Protein AF-A0AAU8ADK2-F1 (afdb_monomer)

Organism: NCBI:txid3029062

pLDDT: mean 74.6, std 17.4, range [43.88, 92.56]

Secondary structure (DSSP, 8-state):
----SSHHHHHHHHHHHHHSPPPHHHHHHHHHHTT-HHHHHHHHTTB-TTSSB-

Structure (mmCIF, N/CA/C/O backbone):
data_AF-A0AAU8ADK2-F1
#
_entry.id   AF-A0AAU8ADK2-F1
#
loop_
_atom_site.group_PDB
_atom_site.id
_atom_site.type_symbol
_atom_site.label_atom_id
_atom_site.label_alt_id
_atom_site.label_comp_id
_atom_site.label_asym_id
_atom_site.label_entity_id
_atom_site.label_seq_id
_atom_site.pdbx_PDB_ins_code
_atom_site.Cartn_x
_atom_site.Cartn_y
_atom_site.Cartn_z
_atom_site.occupancy
_atom_site.B_iso_or_equiv
_atom_site.auth_seq_id
_atom_site.auth_comp_id
_atom_site.auth_asym_id
_atom_site.auth_atom_id
_atom_site.pdbx_PDB_model_num
ATOM 1 N N . MET A 1 1 ? 24.852 14.893 -37.056 1.00 43.88 1 MET A N 1
ATOM 2 C CA . MET A 1 1 ? 24.868 15.596 -35.753 1.00 43.88 1 MET A CA 1
ATOM 3 C C . MET A 1 1 ? 23.449 15.654 -35.162 1.00 43.88 1 MET A C 1
ATOM 5 O O . MET A 1 1 ? 22.883 16.727 -35.060 1.00 43.88 1 MET A O 1
ATOM 9 N N . MET A 1 2 ? 22.834 14.515 -34.811 1.00 44.12 2 MET A N 1
ATOM 10 C CA . MET A 1 2 ? 21.439 14.448 -34.315 1.00 44.12 2 MET A CA 1
ATOM 11 C C . MET A 1 2 ? 21.280 13.249 -33.360 1.00 44.12 2 MET A C 1
ATOM 13 O O . MET A 1 2 ? 20.763 12.211 -33.755 1.00 44.12 2 MET A O 1
ATOM 17 N N . ARG A 1 3 ? 21.820 13.319 -32.134 1.00 55.88 3 ARG A N 1
ATOM 18 C CA . ARG A 1 3 ? 21.766 12.190 -31.171 1.00 55.88 3 ARG A CA 1
ATOM 19 C C . ARG A 1 3 ? 21.519 12.571 -29.700 1.00 55.88 3 ARG A C 1
ATOM 21 O O . ARG A 1 3 ? 21.603 11.704 -28.843 1.00 55.88 3 ARG A O 1
ATOM 28 N N . LEU A 1 4 ? 21.184 13.828 -29.390 1.00 51.69 4 LEU A N 1
ATOM 29 C CA . LEU A 1 4 ? 21.107 14.319 -27.998 1.00 51.69 4 LEU A CA 1
ATOM 30 C C . LEU A 1 4 ? 19.688 14.615 -27.472 1.00 51.69 4 LEU A C 1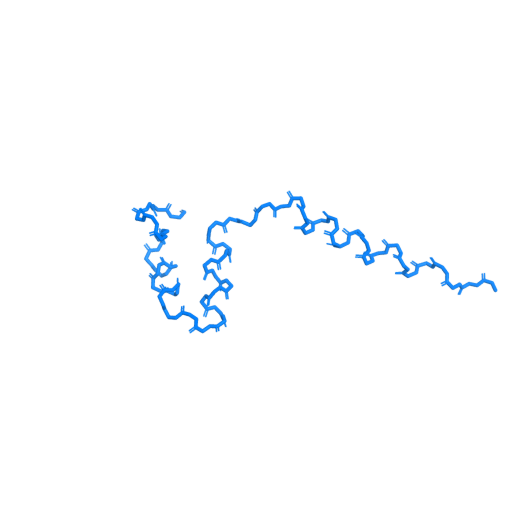
ATOM 32 O O . LEU A 1 4 ? 19.551 15.101 -26.358 1.00 51.69 4 LEU A O 1
ATOM 36 N N . ALA A 1 5 ? 18.623 14.310 -28.220 1.00 51.72 5 ALA A N 1
ATOM 37 C CA . ALA A 1 5 ? 17.260 14.673 -27.804 1.00 51.72 5 ALA A CA 1
ATOM 38 C C . ALA A 1 5 ? 16.572 13.659 -26.863 1.00 51.72 5 ALA A C 1
ATOM 40 O O . ALA A 1 5 ? 15.565 13.992 -26.248 1.00 51.72 5 ALA A O 1
ATOM 41 N N . ILE A 1 6 ? 17.087 12.430 -26.727 1.00 56.38 6 ILE A N 1
ATOM 42 C CA . ILE A 1 6 ? 16.369 11.354 -26.008 1.00 56.38 6 ILE A CA 1
ATOM 43 C C . ILE A 1 6 ? 16.784 11.258 -24.525 1.00 56.38 6 ILE A C 1
ATOM 45 O O . ILE A 1 6 ? 16.030 10.752 -23.699 1.00 56.38 6 ILE A O 1
ATOM 49 N N . LEU A 1 7 ? 17.941 11.811 -24.144 1.00 52.88 7 L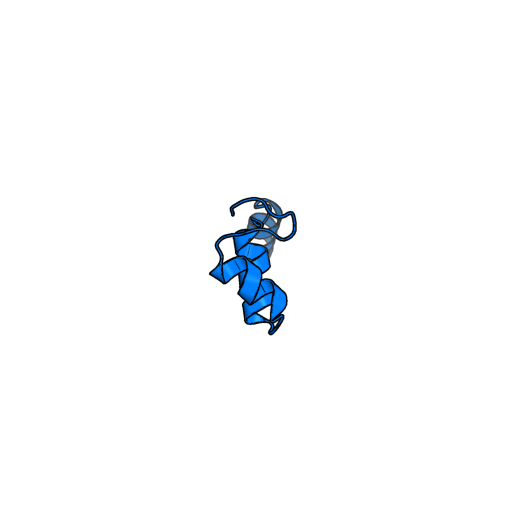EU A N 1
ATOM 50 C CA . LEU A 1 7 ? 18.431 11.765 -22.757 1.00 52.88 7 LEU A CA 1
ATOM 51 C C . LEU A 1 7 ? 17.688 12.724 -21.804 1.00 52.88 7 LEU A C 1
ATOM 53 O O . LEU A 1 7 ? 17.702 12.507 -20.596 1.00 52.88 7 LEU A O 1
ATOM 57 N N . GLY A 1 8 ? 17.004 13.751 -22.324 1.00 52.75 8 GLY A N 1
ATOM 58 C CA . GLY A 1 8 ? 16.292 14.742 -21.503 1.00 52.75 8 GLY A CA 1
ATOM 59 C C . GLY A 1 8 ? 14.960 14.255 -20.918 1.00 52.75 8 GLY A C 1
ATOM 60 O O . GLY A 1 8 ? 14.571 14.689 -19.839 1.00 52.75 8 GLY A O 1
ATOM 61 N N . ALA A 1 9 ? 14.268 13.326 -21.587 1.00 51.88 9 ALA A N 1
ATOM 62 C CA . ALA A 1 9 ? 12.936 12.875 -21.169 1.00 51.88 9 ALA A CA 1
ATOM 63 C C . ALA A 1 9 ? 12.974 11.863 -20.009 1.00 51.88 9 ALA A C 1
ATOM 65 O O . ALA A 1 9 ? 12.115 11.890 -19.130 1.00 51.88 9 ALA A O 1
ATOM 66 N N . ALA A 1 10 ? 13.994 11.001 -19.968 1.00 50.88 10 ALA A N 1
ATOM 67 C CA . ALA A 1 10 ? 14.137 9.995 -18.914 1.00 50.88 10 ALA A CA 1
ATOM 68 C C . ALA A 1 10 ? 14.435 10.621 -17.538 1.00 50.88 10 ALA A C 1
ATOM 70 O O . ALA A 1 10 ? 13.947 10.143 -16.516 1.00 50.88 10 ALA A O 1
ATOM 71 N N . LEU A 1 11 ? 15.184 11.729 -17.509 1.00 50.22 11 LEU A N 1
ATOM 72 C CA . LEU A 1 11 ? 15.492 12.456 -16.273 1.00 50.22 11 LEU A CA 1
ATOM 73 C C . LEU A 1 11 ? 14.281 13.233 -15.734 1.00 50.22 11 LEU A C 1
ATOM 75 O O . LEU A 1 11 ? 14.092 13.304 -14.521 1.00 50.22 11 LEU A O 1
ATOM 79 N N . LEU A 1 12 ? 13.420 13.751 -16.617 1.00 51.53 12 LEU A N 1
ATOM 80 C CA . LEU A 1 12 ? 12.171 14.414 -16.223 1.00 51.53 12 LEU A CA 1
ATOM 81 C C . LEU A 1 12 ? 11.156 13.426 -15.622 1.00 51.53 12 LEU A C 1
ATOM 83 O O . LEU A 1 12 ? 10.462 13.772 -14.668 1.00 51.53 12 LEU A O 1
ATOM 87 N N . ALA A 1 13 ? 11.110 12.186 -16.120 1.00 53.88 13 ALA A N 1
ATOM 88 C CA . ALA A 1 13 ? 10.247 11.137 -15.575 1.00 53.88 13 ALA A CA 1
ATOM 89 C C . ALA A 1 13 ? 10.673 10.686 -14.163 1.00 53.88 13 ALA A C 1
ATOM 91 O O . ALA A 1 13 ? 9.818 10.486 -13.300 1.00 53.88 1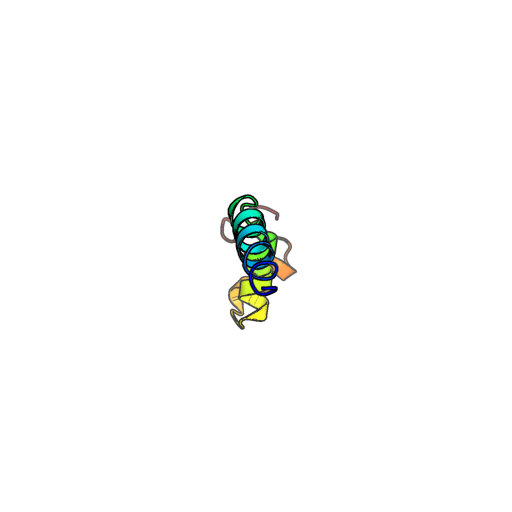3 ALA A O 1
ATOM 92 N N . LEU A 1 14 ? 11.982 10.589 -13.888 1.00 51.59 14 LEU A N 1
ATOM 93 C CA . LEU A 1 14 ? 12.481 10.304 -12.534 1.00 51.59 14 LEU A CA 1
ATOM 94 C C . LEU A 1 14 ? 12.266 11.483 -11.572 1.00 51.59 14 LEU A C 1
ATOM 96 O O . LEU A 1 14 ? 11.911 11.263 -10.415 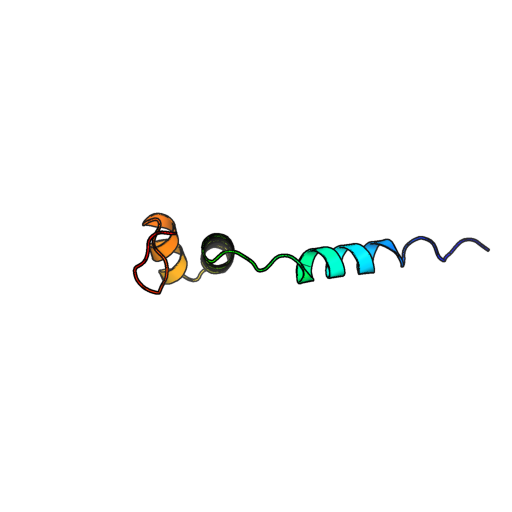1.00 51.59 14 LEU A O 1
ATOM 100 N N . ALA A 1 15 ? 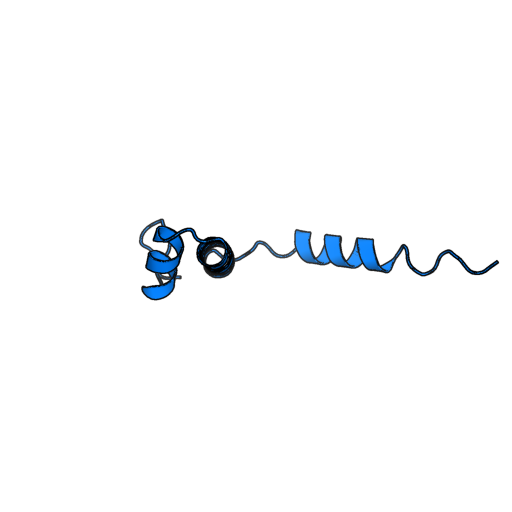12.426 12.728 -12.036 1.00 51.09 15 ALA A N 1
ATOM 101 C CA . ALA A 1 15 ? 12.190 13.916 -11.213 1.00 51.09 15 ALA A CA 1
ATOM 102 C C . ALA A 1 15 ? 10.706 14.084 -10.829 1.00 51.09 15 ALA A C 1
ATOM 104 O O . ALA A 1 15 ? 10.400 14.464 -9.700 1.00 51.09 15 ALA A O 1
ATOM 105 N N . ALA A 1 16 ? 9.780 13.731 -11.726 1.00 53.66 16 ALA A N 1
ATOM 106 C CA . ALA A 1 16 ? 8.348 13.710 -11.428 1.00 53.66 16 ALA A CA 1
ATOM 107 C C . ALA A 1 16 ? 7.966 12.612 -10.413 1.00 53.66 16 ALA A C 1
ATOM 109 O O . ALA A 1 16 ? 7.067 12.812 -9.599 1.00 53.66 16 ALA A O 1
ATOM 110 N N . CYS A 1 17 ? 8.676 11.478 -10.418 1.00 54.25 17 CYS A N 1
ATOM 111 C CA . CYS A 1 17 ? 8.459 10.382 -9.470 1.00 54.25 17 CYS A CA 1
ATOM 112 C C . CYS A 1 17 ? 9.038 10.667 -8.071 1.00 54.25 17 CYS A C 1
ATOM 114 O O . CYS A 1 17 ? 8.524 10.148 -7.085 1.00 54.25 17 CYS A O 1
ATOM 116 N N . ALA A 1 18 ? 10.078 11.499 -7.960 1.00 53.91 18 ALA A N 1
ATOM 117 C CA . ALA A 1 18 ? 10.689 11.855 -6.675 1.00 53.91 18 ALA A CA 1
ATOM 118 C C . ALA A 1 18 ? 9.933 12.960 -5.909 1.00 53.91 18 ALA A C 1
ATOM 120 O O . ALA A 1 18 ? 10.086 13.078 -4.696 1.00 53.91 18 ALA A O 1
ATOM 121 N N . ALA A 1 19 ? 9.123 13.773 -6.596 1.00 55.72 19 ALA A N 1
ATOM 122 C CA . ALA A 1 19 ? 8.403 14.894 -5.985 1.00 55.72 19 ALA A CA 1
ATOM 123 C C . ALA A 1 19 ? 7.041 14.506 -5.382 1.00 55.72 19 ALA 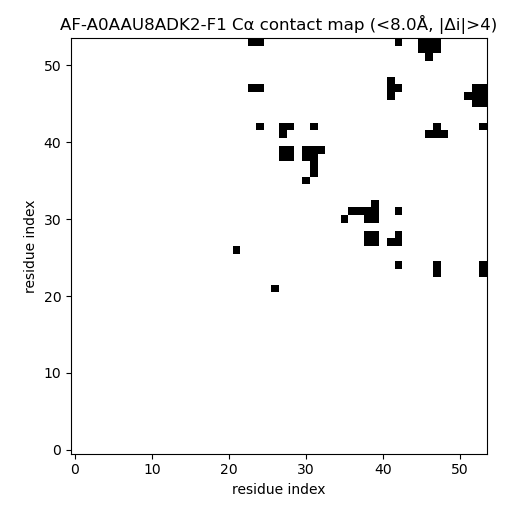A C 1
ATOM 125 O O . ALA A 1 19 ? 6.525 15.219 -4.521 1.00 55.72 19 ALA A O 1
ATOM 126 N N . LYS A 1 20 ? 6.449 13.385 -5.812 1.00 68.56 20 LYS A N 1
ATOM 127 C CA . LYS A 1 20 ? 5.179 12.896 -5.270 1.00 68.56 20 LYS A CA 1
ATOM 128 C C . LYS A 1 20 ? 5.469 11.827 -4.223 1.00 68.56 20 LYS A C 1
ATOM 130 O O . LYS A 1 20 ? 5.811 10.701 -4.568 1.00 68.56 20 LYS A O 1
ATOM 135 N N . GLN A 1 21 ? 5.333 12.177 -2.945 1.00 72.31 21 GLN A N 1
ATOM 136 C CA . GLN A 1 21 ? 5.296 11.160 -1.898 1.00 72.31 21 GLN A CA 1
ATOM 137 C C . GLN A 1 21 ? 4.085 10.257 -2.167 1.00 72.31 21 GLN A C 1
ATOM 139 O O . GLN A 1 21 ? 2.967 10.778 -2.251 1.00 72.31 21 GLN A O 1
ATOM 144 N N . PRO A 1 22 ? 4.285 8.943 -2.369 1.00 70.75 22 PRO A N 1
ATOM 145 C CA . PRO A 1 22 ? 3.176 8.041 -2.612 1.00 70.75 22 PRO A CA 1
ATOM 146 C C . PRO A 1 22 ? 2.290 8.019 -1.370 1.00 70.75 22 PRO A C 1
ATOM 148 O O . PRO A 1 22 ? 2.773 7.928 -0.239 1.00 70.75 22 PRO A O 1
ATOM 151 N N . THR A 1 23 ? 0.987 8.131 -1.588 1.00 83.06 23 THR A N 1
ATOM 152 C CA . THR A 1 23 ? 0.001 7.993 -0.512 1.00 83.06 23 THR A CA 1
ATOM 153 C C . THR A 1 23 ? 0.027 6.564 0.038 1.00 83.06 23 THR A C 1
ATOM 155 O O . THR A 1 23 ? 0.374 5.628 -0.685 1.00 83.06 23 THR A O 1
ATOM 158 N N . GLU A 1 24 ? -0.359 6.353 1.303 1.00 84.25 24 GLU A N 1
ATOM 159 C CA . GLU A 1 24 ? -0.430 4.992 1.871 1.00 84.25 24 GLU A CA 1
ATOM 160 C C . GLU A 1 24 ? -1.311 4.064 1.021 1.00 84.25 24 GLU A C 1
ATOM 162 O O . GLU A 1 24 ? -0.972 2.897 0.835 1.00 84.25 24 GLU A O 1
ATOM 167 N N . ALA A 1 25 ? -2.386 4.591 0.429 1.00 85.88 25 ALA A N 1
ATOM 168 C CA . ALA A 1 25 ? -3.243 3.843 -0.484 1.00 85.88 25 ALA A CA 1
ATOM 169 C C . ALA A 1 25 ? -2.499 3.379 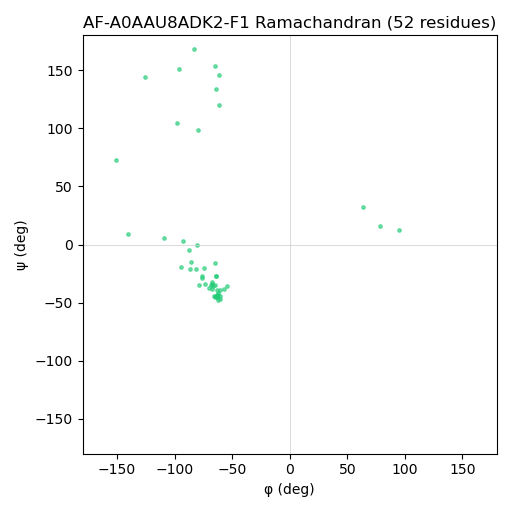-1.752 1.00 85.88 25 ALA A C 1
ATOM 171 O O . ALA A 1 25 ? -2.635 2.222 -2.156 1.00 85.88 25 ALA A O 1
ATOM 172 N N . GLU A 1 26 ? -1.677 4.238 -2.367 1.00 86.81 26 GLU A N 1
ATOM 173 C CA . GLU A 1 26 ? -0.842 3.868 -3.521 1.00 86.81 26 GLU A CA 1
ATOM 174 C C . GLU A 1 26 ? 0.187 2.793 -3.135 1.00 86.81 26 GLU A C 1
ATOM 176 O O . GLU A 1 26 ? 0.340 1.801 -3.851 1.00 86.81 26 GLU A O 1
ATOM 181 N N . VAL A 1 27 ? 0.838 2.929 -1.974 1.00 88.19 27 VAL A N 1
ATOM 182 C CA . VAL A 1 27 ? 1.810 1.937 -1.479 1.00 88.19 27 VAL A CA 1
ATOM 183 C C . VAL A 1 27 ? 1.139 0.586 -1.216 1.00 88.19 27 VAL A C 1
ATOM 185 O O . VAL A 1 27 ? 1.647 -0.448 -1.652 1.00 88.19 27 VAL A O 1
ATOM 188 N N . LEU A 1 28 ? -0.025 0.576 -0.561 1.00 89.38 28 LEU A N 1
ATOM 189 C CA . LEU A 1 28 ? -0.793 -0.644 -0.298 1.00 89.38 28 LEU A CA 1
ATOM 190 C C . LEU A 1 28 ? -1.304 -1.293 -1.587 1.00 89.38 28 LEU A C 1
ATOM 192 O O . LEU A 1 28 ? -1.316 -2.519 -1.688 1.00 89.38 28 LEU A O 1
ATOM 196 N N . THR A 1 29 ? -1.663 -0.495 -2.593 1.00 89.19 29 THR A N 1
ATOM 197 C CA . THR A 1 29 ? -2.099 -0.993 -3.907 1.00 89.19 29 THR A CA 1
ATOM 198 C C . THR A 1 29 ? -0.962 -1.716 -4.626 1.00 89.19 29 THR A C 1
ATOM 200 O O . THR A 1 29 ? -1.155 -2.819 -5.147 1.00 89.19 29 THR A O 1
ATOM 203 N N . VAL A 1 30 ? 0.242 -1.139 -4.617 1.00 91.12 30 VAL A N 1
ATOM 204 C CA . VAL A 1 30 ? 1.437 -1.766 -5.202 1.00 91.12 30 VAL A CA 1
ATOM 205 C C . VAL A 1 30 ? 1.827 -3.023 -4.425 1.00 91.12 30 VAL A C 1
ATOM 207 O O . VAL A 1 30 ? 2.077 -4.059 -5.035 1.00 91.12 30 VAL A O 1
ATOM 210 N N . ALA A 1 31 ? 1.815 -2.975 -3.091 1.00 89.00 31 ALA A N 1
ATOM 211 C CA . ALA A 1 31 ? 2.120 -4.124 -2.240 1.00 89.00 31 ALA A CA 1
ATOM 212 C C . ALA A 1 31 ? 1.127 -5.283 -2.440 1.00 89.00 31 ALA A C 1
ATOM 214 O O . ALA A 1 31 ? 1.538 -6.440 -2.541 1.00 89.00 31 ALA A O 1
ATOM 215 N N . CYS A 1 32 ? -0.168 -4.979 -2.564 1.00 91.44 32 CYS A N 1
ATOM 216 C CA . CYS A 1 32 ? -1.191 -5.969 -2.885 1.00 91.44 32 CYS A CA 1
ATOM 217 C C . CYS A 1 32 ? -0.966 -6.581 -4.277 1.00 91.44 32 CYS A C 1
ATOM 219 O O . CYS A 1 32 ? -0.963 -7.802 -4.428 1.00 91.44 32 CYS A O 1
ATOM 221 N N . SER A 1 33 ? -0.680 -5.742 -5.279 1.00 90.31 33 SER A N 1
ATOM 222 C CA . SER A 1 33 ? -0.381 -6.187 -6.649 1.00 90.31 33 SER A CA 1
ATOM 223 C C . SER A 1 33 ? 0.896 -7.034 -6.737 1.00 90.31 33 SER A C 1
ATOM 225 O O . SER A 1 33 ? 1.008 -7.892 -7.608 1.00 90.31 33 SER A O 1
ATOM 227 N N . ALA A 1 34 ? 1.845 -6.830 -5.821 1.00 90.81 34 ALA A N 1
ATOM 228 C CA . ALA A 1 34 ? 3.060 -7.632 -5.683 1.00 90.81 34 ALA A CA 1
ATOM 229 C C . ALA A 1 34 ? 2.850 -8.958 -4.917 1.00 90.81 34 ALA A C 1
ATOM 231 O O . ALA A 1 34 ? 3.801 -9.719 -4.750 1.00 90.81 34 ALA A O 1
ATOM 232 N N . GLY A 1 35 ? 1.627 -9.250 -4.456 1.00 89.38 35 GLY A N 1
ATOM 233 C CA . GLY A 1 35 ? 1.268 -10.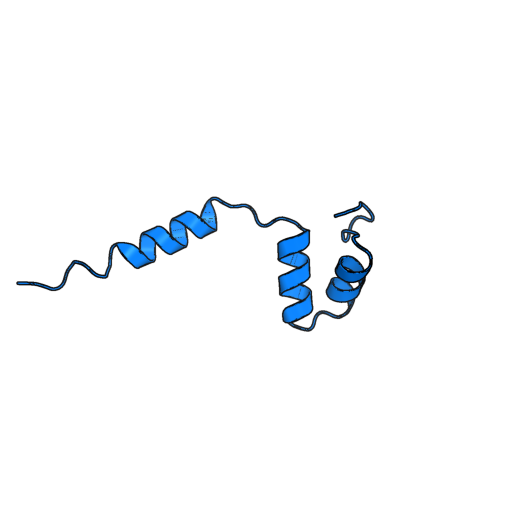511 -3.799 1.00 89.38 35 GLY A CA 1
ATOM 234 C C . GLY A 1 35 ? 1.331 -10.495 -2.270 1.00 89.38 35 GLY A C 1
ATOM 235 O O . GLY A 1 35 ? 1.249 -11.551 -1.642 1.00 89.38 35 GLY A O 1
ATOM 236 N N . ILE A 1 36 ? 1.456 -9.324 -1.636 1.00 91.81 36 ILE A N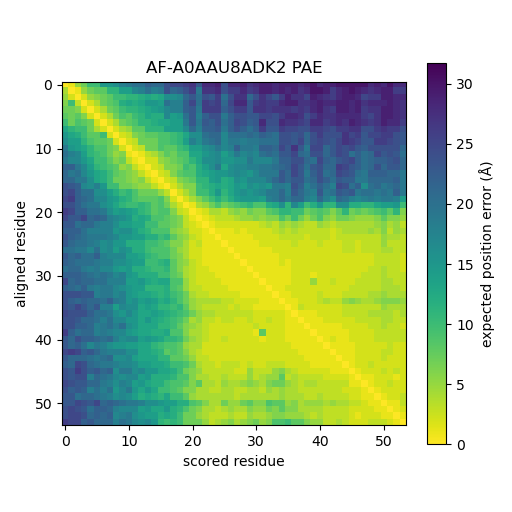 1
ATOM 237 C CA . ILE A 1 36 ? 1.387 -9.217 -0.173 1.00 91.81 36 ILE A CA 1
ATOM 238 C C . ILE A 1 36 ? -0.084 -9.246 0.264 1.00 91.81 36 ILE A C 1
ATOM 240 O O . ILE A 1 36 ? -0.776 -8.228 0.254 1.00 91.81 36 ILE A O 1
ATOM 244 N N . ASN A 1 37 ? -0.556 -10.422 0.690 1.00 92.56 37 ASN A N 1
ATOM 245 C CA . ASN A 1 37 ? -1.957 -10.654 1.072 1.00 92.56 37 ASN A CA 1
ATOM 246 C C . ASN A 1 37 ? -2.466 -9.721 2.188 1.00 92.56 37 ASN A C 1
ATOM 248 O O . ASN A 1 37 ? -3.602 -9.254 2.132 1.00 92.56 37 ASN A O 1
ATOM 252 N N . GLU A 1 38 ? -1.626 -9.411 3.182 1.00 89.88 38 GLU A N 1
ATOM 253 C CA . GLU A 1 38 ? -1.968 -8.470 4.264 1.00 89.88 38 GLU A CA 1
ATOM 254 C C . GLU A 1 38 ? -2.285 -7.071 3.713 1.00 89.88 38 GLU A C 1
ATOM 256 O O . GLU A 1 38 ? -3.301 -6.478 4.075 1.00 89.88 38 GLU A O 1
ATOM 261 N N . ALA A 1 39 ? -1.479 -6.569 2.768 1.00 88.38 39 ALA A N 1
ATOM 262 C CA . ALA A 1 39 ? -1.692 -5.262 2.147 1.00 88.38 39 ALA A CA 1
ATOM 263 C C . ALA A 1 39 ? -3.017 -5.203 1.372 1.00 88.38 39 ALA A C 1
ATOM 265 O O . ALA A 1 39 ? -3.736 -4.209 1.469 1.00 88.38 39 ALA A O 1
ATOM 266 N N . CYS A 1 40 ? -3.386 -6.286 0.678 1.00 89.56 40 CYS A N 1
ATOM 267 C CA . CYS A 1 40 ? -4.704 -6.408 0.052 1.00 89.56 40 CYS A CA 1
ATOM 268 C C . CYS A 1 40 ? -5.839 -6.333 1.079 1.00 89.56 40 CYS A C 1
ATOM 270 O O . CYS A 1 40 ? -6.866 -5.712 0.816 1.00 89.56 40 CYS A O 1
ATOM 272 N N . GLY A 1 41 ? -5.655 -6.939 2.255 1.00 91.88 41 GLY A N 1
ATOM 273 C CA . GLY A 1 41 ? -6.622 -6.883 3.348 1.00 91.88 41 GLY A CA 1
ATOM 274 C C . GLY A 1 41 ? -6.821 -5.466 3.888 1.00 91.88 41 GLY A C 1
ATOM 275 O O . GLY A 1 41 ? -7.960 -5.046 4.091 1.00 91.88 41 GLY A O 1
ATOM 276 N N . TYR A 1 42 ? -5.735 -4.719 4.098 1.00 91.38 42 TYR A N 1
ATOM 277 C CA . TYR A 1 42 ? -5.787 -3.308 4.504 1.00 91.38 42 TYR A CA 1
ATOM 278 C C . TYR A 1 42 ? -6.480 -2.444 3.440 1.00 91.38 42 TYR A C 1
ATOM 280 O O . TYR A 1 42 ? -7.441 -1.737 3.752 1.00 91.38 42 TYR A O 1
ATOM 288 N N . LEU A 1 43 ? -6.090 -2.599 2.169 1.00 89.25 43 LEU A N 1
ATOM 289 C CA . LEU A 1 43 ? -6.681 -1.872 1.044 1.00 89.25 43 LEU A CA 1
ATOM 290 C C . LEU A 1 43 ? -8.186 -2.154 0.888 1.00 89.25 43 LEU A C 1
ATOM 292 O O . LEU A 1 43 ? -8.978 -1.224 0.770 1.00 89.25 43 LEU A O 1
ATOM 296 N N . ALA A 1 44 ? -8.602 -3.424 0.944 1.00 91.19 44 ALA A N 1
ATOM 297 C CA . ALA A 1 44 ? -10.002 -3.830 0.788 1.00 91.19 44 ALA A CA 1
ATOM 298 C C . ALA A 1 44 ? -10.914 -3.301 1.907 1.00 91.19 44 ALA A C 1
ATOM 300 O O . ALA A 1 44 ? -12.110 -3.111 1.696 1.00 91.19 44 ALA A O 1
ATOM 301 N N . ARG A 1 45 ? -10.355 -3.057 3.097 1.00 91.88 45 ARG A N 1
ATOM 302 C CA . ARG A 1 45 ? -11.065 -2.461 4.237 1.00 91.88 45 ARG A CA 1
ATOM 303 C C . ARG A 1 45 ? -11.027 -0.931 4.240 1.00 91.88 45 ARG A C 1
ATOM 305 O O . ARG A 1 45 ? -11.645 -0.335 5.115 1.00 91.88 45 ARG A O 1
ATOM 312 N N . GLY A 1 46 ? -10.308 -0.301 3.308 1.00 89.44 46 GLY A N 1
ATOM 313 C CA . GLY A 1 46 ? -10.103 1.150 3.303 1.00 89.44 46 GLY A CA 1
ATOM 314 C C . GLY A 1 46 ? -9.325 1.640 4.527 1.00 89.44 46 GLY A C 1
ATOM 315 O O . GLY A 1 46 ? -9.600 2.721 5.038 1.00 89.44 46 GLY A O 1
ATOM 316 N N . MET A 1 47 ? -8.404 0.821 5.043 1.00 90.12 47 MET A N 1
ATOM 317 C CA . MET A 1 47 ? -7.678 1.059 6.294 1.00 90.12 47 MET A CA 1
ATOM 318 C C . MET A 1 47 ? -6.168 0.982 6.067 1.00 90.12 47 MET A C 1
ATOM 320 O O . MET A 1 47 ? -5.694 0.159 5.292 1.00 90.12 47 MET A O 1
ATOM 324 N N . SER A 1 48 ? -5.405 1.818 6.761 1.00 85.06 48 SER A N 1
ATOM 325 C CA . SER A 1 48 ? -3.948 1.792 6.782 1.00 85.06 48 SER A CA 1
ATOM 326 C C . SER A 1 48 ? -3.418 0.764 7.779 1.00 85.06 48 SER A C 1
ATOM 328 O O . SER A 1 48 ? -4.140 0.265 8.648 1.00 85.06 48 SER A O 1
ATOM 330 N N . VAL A 1 49 ? -2.116 0.481 7.700 1.00 84.00 49 VAL A N 1
ATOM 331 C CA . VAL A 1 49 ? -1.431 -0.445 8.622 1.00 84.00 49 VAL A CA 1
ATOM 332 C C . VAL A 1 49 ? -1.408 0.061 10.067 1.00 84.00 49 VAL A C 1
ATOM 334 O O . VAL A 1 49 ? -1.161 -0.709 10.990 1.00 84.00 49 VAL A O 1
ATOM 337 N N . THR A 1 50 ? -1.685 1.351 10.280 1.00 86.50 50 THR A N 1
ATOM 338 C CA . THR A 1 50 ? -1.767 1.967 11.613 1.00 86.50 50 THR A CA 1
ATOM 339 C C . THR A 1 50 ? -3.188 1.975 12.186 1.00 86.50 50 THR A C 1
ATOM 341 O O . THR A 1 50 ? -3.409 2.509 13.272 1.00 86.50 50 THR A O 1
ATOM 344 N N . GLY A 1 51 ? -4.162 1.385 11.482 1.00 83.12 51 GLY A N 1
ATOM 345 C CA . GLY A 1 51 ? -5.560 1.325 11.916 1.00 83.12 51 GLY A CA 1
ATOM 346 C C . GLY A 1 51 ? -6.342 2.621 11.689 1.00 83.12 51 GLY A C 1
ATOM 347 O O . GLY A 1 51 ? -7.408 2.802 12.275 1.00 83.12 51 GLY A O 1
ATOM 348 N N . ARG A 1 52 ? -5.820 3.528 10.857 1.00 86.38 52 ARG A N 1
ATOM 349 C CA . ARG A 1 52 ? -6.517 4.742 10.413 1.00 86.38 52 ARG A CA 1
ATOM 350 C C . ARG A 1 52 ? -7.186 4.497 9.058 1.00 86.38 52 ARG A C 1
ATOM 352 O O . ARG A 1 52 ? -6.677 3.685 8.296 1.00 86.38 52 ARG A O 1
ATOM 359 N N . PRO A 1 53 ? -8.295 5.172 8.733 1.00 86.62 53 PRO A N 1
ATOM 360 C CA . PRO A 1 53 ? -8.847 5.125 7.380 1.00 86.62 53 PRO A CA 1
ATOM 361 C C . PRO A 1 53 ? -7.846 5.683 6.351 1.00 86.62 53 PRO A C 1
ATOM 363 O O . PRO A 1 53 ? -7.068 6.580 6.690 1.00 86.62 53 PRO A O 1
ATOM 366 N N . LEU A 1 54 ? -7.856 5.110 5.140 1.00 81.12 54 LEU A N 1
ATOM 367 C CA . LEU A 1 54 ? -7.022 5.520 3.995 1.00 81.12 54 LEU A CA 1
ATOM 368 C C . LEU A 1 54 ? -7.500 6.815 3.335 1.00 81.12 54 LEU A C 1
ATOM 370 O O . LEU A 1 54 ? -8.731 7.036 3.283 1.00 81.12 54 LEU A O 1
#

Radius of gyration: 17.26 Å; Cα contacts (8 Å, |Δi|>4): 34; chains: 1; bounding box: 36×26×48 Å

Foldseek 3Di:
DDDPPPVVPVVVVVVVVVVDDDDQLRVLVVCVVVPNVVSVVCNVVCHGPVRHGD

Mean predicted aligned error: 11.3 Å

Sequence (54 aa):
MMRLAILGAALLALAACAAKQPTEAEVLTVACSAGINEACGYLARGMSVTGRPL

Solvent-accessible surface area (backbone atoms only — not comparable to full-atom values): 3351 Å² total; per-residue (Å²): 145,88,85,76,79,70,70,62,58,62,55,51,55,52,53,60,59,71,72,52,79,76,49,72,63,57,52,28,50,52,39,27,76,73,66,38,65,68,34,40,53,31,53,76,67,47,28,40,99,85,77,42,75,100